Protein AF-A0A348AFU4-F1 (afdb_monomer_lite)

Secondary structure (DSSP, 8-state):
------SS---------------------------S-------SS---TT--SS--HHHHHHHHHHHHHHHHHHHHTS---HHHHHHHHHHHHHHHHHHHHHHHHHSSS-TTTT----TT-HHHHHHHHHHHHHHHHHT-S---HHHHHHHHHHHHHS-HHHHHHHHHHHHHHTT--

Foldseek 3Di:
DDDPPDPPDDDDDDDDDDDDDDDDDDDDDPPPPPPPDPPPPDQLDAAALPDPDPDFLLRLLVVLLVSLLVVLVVVLPDPDALVRLLVNLVRNLNRLVSSVNSCVPVVVVPVPPRPPPPPPVLSVVLSVLSNVSSCLQNPPDDPDRVSSVVSNVCCSVVPVVVSSVVSVVSSVVSPDD

Structure (mmCIF, N/CA/C/O backbone):
data_AF-A0A348AFU4-F1
#
_entry.id   AF-A0A348AFU4-F1
#
loop_
_atom_site.group_PDB
_atom_site.id
_atom_site.type_symbol
_atom_site.label_atom_id
_atom_site.label_alt_id
_atom_site.label_comp_id
_atom_site.label_asym_id
_atom_site.label_entity_id
_atom_site.label_seq_id
_atom_site.pdbx_PDB_ins_code
_atom_site.Cartn_x
_atom_site.Cartn_y
_atom_site.Cartn_z
_atom_site.occupancy
_atom_site.B_iso_or_equiv
_atom_site.auth_seq_id
_atom_site.auth_comp_id
_atom_site.auth_asym_id
_atom_site.auth_atom_id
_atom_site.pdbx_PDB_model_num
ATOM 1 N N . MET A 1 1 ? -1.524 19.252 60.406 1.00 54.91 1 MET A N 1
ATOM 2 C CA . MET A 1 1 ? -0.479 19.791 59.502 1.00 54.91 1 MET A CA 1
ATOM 3 C C . MET A 1 1 ? 0.630 20.401 60.344 1.00 54.91 1 MET A C 1
ATOM 5 O O . MET A 1 1 ? 0.294 21.064 61.314 1.00 54.91 1 MET A O 1
ATOM 9 N N . LYS A 1 2 ? 1.899 20.192 59.964 1.00 47.88 2 LYS A N 1
ATOM 10 C CA . LYS A 1 2 ? 3.149 20.428 60.730 1.00 47.88 2 LYS A CA 1
ATOM 11 C C . LYS A 1 2 ? 3.605 19.213 61.542 1.00 47.88 2 LYS A C 1
ATOM 13 O O . LYS A 1 2 ? 3.266 19.091 62.711 1.00 47.88 2 LYS A O 1
ATOM 18 N N . ARG A 1 3 ? 4.367 18.337 60.884 1.00 43.53 3 ARG A N 1
ATOM 19 C CA . ARG A 1 3 ? 5.532 17.567 61.387 1.00 43.53 3 ARG A CA 1
ATOM 20 C C . ARG A 1 3 ? 5.892 16.516 60.328 1.00 43.53 3 ARG A C 1
ATOM 22 O O . ARG A 1 3 ? 5.859 15.320 60.553 1.00 43.53 3 ARG A O 1
ATOM 29 N N . LEU A 1 4 ? 6.155 17.018 59.124 1.00 49.78 4 LEU A N 1
ATOM 30 C CA . LEU A 1 4 ? 6.623 16.273 57.952 1.00 49.78 4 LEU A CA 1
ATOM 31 C C . LEU A 1 4 ? 8.008 16.850 57.596 1.00 49.78 4 LEU A C 1
ATOM 33 O O . LEU A 1 4 ? 8.231 17.329 56.497 1.00 49.78 4 LEU A O 1
ATOM 37 N N . ILE A 1 5 ? 8.877 16.962 58.614 1.00 53.00 5 ILE A N 1
ATOM 38 C CA . ILE A 1 5 ? 10.232 17.548 58.557 1.00 53.00 5 ILE A CA 1
ATOM 39 C C . ILE A 1 5 ? 11.100 16.859 59.631 1.00 53.00 5 ILE A C 1
ATOM 41 O O . ILE A 1 5 ? 11.586 17.486 60.567 1.00 53.00 5 ILE A O 1
ATOM 45 N N . THR A 1 6 ? 11.208 15.529 59.593 1.00 49.22 6 THR A N 1
ATOM 46 C CA . THR A 1 6 ? 12.064 14.773 60.543 1.00 49.22 6 THR A CA 1
ATOM 47 C C . THR A 1 6 ? 12.769 13.589 59.875 1.00 49.22 6 THR A C 1
ATOM 49 O O . THR A 1 6 ? 13.186 12.653 60.538 1.00 49.22 6 THR A O 1
ATOM 52 N N . VAL A 1 7 ? 12.911 13.620 58.546 1.00 52.47 7 VAL A N 1
ATOM 53 C CA . VAL A 1 7 ? 13.660 12.598 57.781 1.00 52.47 7 VAL A CA 1
ATOM 54 C C . VAL A 1 7 ? 14.973 13.174 57.220 1.00 52.47 7 VAL A C 1
ATOM 56 O O . VAL A 1 7 ? 15.699 12.521 56.483 1.00 52.47 7 VAL A O 1
ATOM 59 N N . LEU A 1 8 ? 15.329 14.398 57.619 1.00 42.12 8 LEU A N 1
ATOM 60 C CA . LEU A 1 8 ? 16.620 15.004 57.314 1.00 42.12 8 LEU A CA 1
ATOM 61 C C . LEU A 1 8 ? 17.499 14.958 58.574 1.00 42.12 8 LEU A C 1
ATOM 63 O O . LEU A 1 8 ? 17.107 15.510 59.597 1.00 42.12 8 LEU A O 1
ATOM 67 N N . MET A 1 9 ? 18.689 14.364 58.451 1.00 39.16 9 MET A N 1
ATOM 68 C CA . MET A 1 9 ? 19.825 14.397 59.396 1.00 39.16 9 MET A CA 1
ATOM 69 C C . MET A 1 9 ? 19.932 13.315 60.484 1.00 39.16 9 MET A C 1
ATOM 71 O O . MET A 1 9 ? 19.781 13.617 61.659 1.00 39.16 9 MET A O 1
ATOM 75 N N . ILE A 1 10 ? 20.354 12.107 60.084 1.00 52.00 10 ILE A N 1
ATOM 76 C CA . ILE A 1 10 ? 21.302 11.220 60.806 1.00 52.00 10 ILE A CA 1
ATOM 77 C C . ILE A 1 10 ? 21.994 10.389 59.697 1.00 52.00 10 ILE A C 1
ATOM 79 O O . ILE A 1 10 ? 21.450 9.388 59.255 1.00 52.00 10 ILE A O 1
ATOM 83 N N . VAL A 1 11 ? 22.972 10.866 58.918 1.00 44.81 11 VAL A N 1
ATOM 84 C CA . VAL A 1 11 ? 24.393 11.121 59.229 1.00 44.81 11 VAL A CA 1
ATOM 85 C C . VAL A 1 11 ? 25.022 10.093 60.178 1.00 44.81 11 VAL A C 1
ATOM 87 O O . VAL A 1 11 ? 24.571 9.933 61.302 1.00 44.81 11 VAL A O 1
ATOM 90 N N . CYS A 1 12 ? 26.153 9.546 59.715 1.00 38.06 12 CYS A N 1
ATOM 91 C CA . CYS A 1 12 ? 27.283 8.967 60.456 1.00 38.06 12 CYS A CA 1
ATOM 92 C C . CYS A 1 12 ? 27.418 7.436 60.564 1.00 38.06 12 CYS A C 1
ATOM 94 O O . CYS A 1 12 ? 26.833 6.822 61.442 1.00 38.06 12 CYS A O 1
ATOM 96 N N . GLN A 1 13 ? 28.388 6.936 59.772 1.00 43.72 13 GLN A N 1
ATOM 97 C CA . GLN A 1 13 ? 29.462 5.984 60.143 1.00 43.72 13 GLN A CA 1
ATOM 98 C C . GLN A 1 13 ? 29.026 4.517 60.370 1.00 43.72 13 GLN A C 1
ATOM 100 O O . GLN A 1 13 ? 28.020 4.252 61.001 1.00 43.72 13 GLN A O 1
ATOM 105 N N . CYS A 1 14 ? 29.675 3.475 59.835 1.00 43.47 14 CYS A N 1
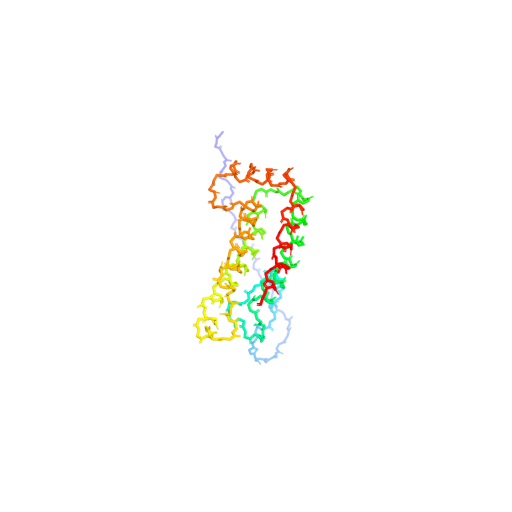ATOM 106 C CA . CYS A 1 14 ? 31.105 3.178 59.654 1.00 43.47 14 CYS A CA 1
ATOM 107 C C . CYS A 1 14 ? 31.284 2.361 58.349 1.00 43.47 14 CYS A C 1
ATOM 109 O O . CYS A 1 14 ? 30.495 1.463 58.080 1.00 43.47 14 CYS A O 1
ATOM 111 N N . LEU A 1 15 ? 32.150 2.705 57.392 1.00 40.12 15 LEU A N 1
ATOM 112 C CA . LEU A 1 15 ? 33.605 2.494 57.348 1.00 40.12 15 LEU A CA 1
ATOM 113 C C . LEU A 1 15 ? 34.103 1.084 57.737 1.00 40.12 15 LEU A C 1
ATOM 115 O O . LEU A 1 15 ? 33.990 0.666 58.882 1.00 40.12 15 LEU A O 1
ATOM 119 N N . PHE A 1 16 ? 34.780 0.484 56.749 1.00 38.22 16 PHE A N 1
ATOM 120 C CA . PHE A 1 16 ? 35.810 -0.559 56.798 1.00 38.22 16 PHE A CA 1
ATOM 121 C C . PHE A 1 16 ? 35.411 -2.006 57.120 1.00 38.22 16 PHE A C 1
ATOM 123 O O . PHE A 1 16 ? 35.281 -2.378 58.276 1.00 38.22 16 PHE A O 1
ATOM 130 N N . LEU A 1 17 ? 35.475 -2.862 56.089 1.00 44.66 17 LEU A N 1
ATOM 131 C CA . LEU A 1 17 ? 36.404 -3.997 56.102 1.00 44.66 17 LEU A CA 1
ATOM 132 C C . LEU A 1 17 ? 37.039 -4.198 54.713 1.00 44.66 17 LEU A C 1
ATOM 134 O O . LEU A 1 17 ? 36.395 -4.087 53.673 1.00 44.66 17 LEU A O 1
ATOM 138 N N . ILE A 1 18 ? 38.350 -4.405 54.762 1.00 45.06 18 ILE A N 1
ATOM 139 C CA . ILE A 1 18 ? 39.380 -4.357 53.721 1.00 45.06 18 ILE A CA 1
ATOM 140 C C . ILE A 1 18 ? 39.699 -5.782 53.229 1.00 45.06 18 ILE A C 1
ATOM 142 O O . ILE A 1 18 ? 39.845 -6.680 54.047 1.00 45.06 18 ILE A O 1
ATOM 146 N N . VAL A 1 19 ? 39.833 -5.916 51.901 1.00 45.53 19 VAL A N 1
ATOM 147 C CA . VAL A 1 19 ? 40.869 -6.625 51.100 1.00 45.53 19 VAL A CA 1
ATOM 148 C C . VAL A 1 19 ? 41.277 -8.068 51.447 1.00 45.53 19 VAL A C 1
ATOM 150 O O . VAL A 1 19 ? 41.727 -8.356 52.547 1.00 45.53 19 VAL A O 1
ATOM 153 N N . THR A 1 20 ? 41.290 -8.934 50.420 1.00 40.41 20 THR A N 1
ATOM 154 C CA . THR A 1 20 ? 42.424 -9.766 49.904 1.00 40.41 20 THR A CA 1
ATOM 155 C C . THR A 1 20 ? 41.849 -10.782 48.901 1.00 40.41 20 THR A C 1
ATOM 157 O O . THR A 1 20 ? 40.760 -11.289 49.127 1.00 40.41 20 THR A O 1
ATOM 160 N N . GLY A 1 21 ? 42.418 -11.138 47.749 1.00 32.25 21 GLY A N 1
ATOM 161 C CA . GLY A 1 21 ? 43.655 -10.873 46.997 1.00 32.25 21 GLY A CA 1
ATOM 162 C C . GLY A 1 21 ? 43.393 -11.383 45.55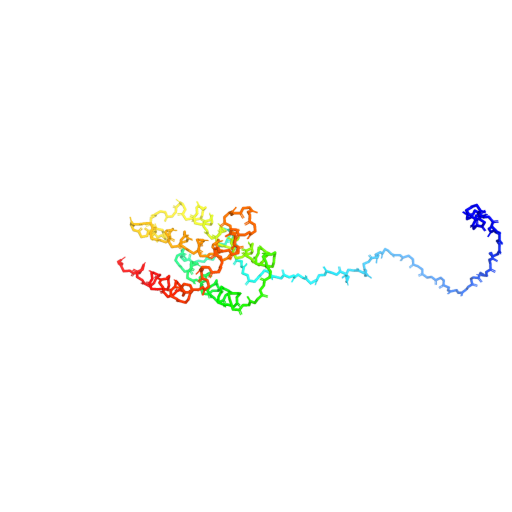3 1.00 32.25 21 GLY A C 1
ATOM 163 O O . GLY A 1 21 ? 42.262 -11.741 45.246 1.00 32.25 21 GLY A O 1
ATOM 164 N N . CYS A 1 22 ? 44.285 -11.467 44.571 1.00 32.97 22 CYS A N 1
ATOM 165 C CA . CYS A 1 22 ? 45.682 -11.112 44.379 1.00 32.97 22 CYS A CA 1
ATOM 166 C C . CYS A 1 22 ? 45.867 -10.800 42.873 1.00 32.97 22 CYS A C 1
ATOM 168 O O . CYS A 1 22 ? 45.288 -11.461 42.018 1.00 32.97 22 CYS A O 1
ATOM 170 N N . THR A 1 23 ? 46.673 -9.774 42.620 1.00 39.62 23 THR A N 1
ATOM 171 C CA . THR A 1 23 ? 47.605 -9.465 41.519 1.00 39.62 23 THR A CA 1
ATOM 172 C C . THR A 1 23 ? 47.634 -10.312 40.230 1.00 39.62 23 THR A C 1
ATOM 174 O O . THR A 1 23 ? 47.881 -11.513 40.283 1.00 39.62 23 THR A O 1
ATOM 177 N N . GLY A 1 24 ? 47.593 -9.625 39.074 1.00 29.88 24 GLY A N 1
ATOM 178 C CA . GLY A 1 24 ? 48.120 -10.116 37.789 1.00 29.88 24 GLY A CA 1
ATOM 179 C C . GLY A 1 24 ? 47.721 -9.285 36.554 1.00 29.88 24 GLY A C 1
ATOM 180 O O . GLY A 1 24 ? 46.688 -9.550 35.965 1.00 29.88 24 GLY A O 1
ATOM 181 N N . GLU A 1 25 ? 48.557 -8.300 36.202 1.00 33.34 25 GLU A N 1
ATOM 182 C CA . GLU A 1 25 ? 48.825 -7.726 34.859 1.00 33.34 25 GLU A CA 1
ATOM 183 C C . GLU A 1 25 ? 47.699 -7.168 33.948 1.00 33.34 25 GLU A C 1
ATOM 185 O O . GLU A 1 25 ? 46.912 -7.879 33.341 1.00 33.34 25 GLU A O 1
ATOM 190 N N . SER A 1 26 ? 47.750 -5.837 33.782 1.00 37.12 26 SER A N 1
ATOM 191 C CA . SER A 1 26 ? 47.838 -5.090 32.509 1.00 37.12 26 SER A CA 1
ATOM 192 C C . SER A 1 26 ? 47.090 -5.616 31.272 1.00 37.12 26 SER A C 1
ATOM 194 O O . SER A 1 26 ? 47.483 -6.608 30.667 1.00 37.12 26 SER A O 1
ATOM 196 N N . GLY A 1 27 ? 46.128 -4.832 30.778 1.00 32.50 27 GLY A N 1
ATOM 197 C CA . GLY A 1 27 ? 45.653 -4.954 29.399 1.00 32.50 27 GLY A CA 1
ATOM 198 C C . GLY A 1 27 ? 44.241 -4.426 29.202 1.00 32.50 27 GLY A C 1
ATOM 199 O O . GLY A 1 27 ? 43.331 -4.760 29.947 1.00 32.50 27 GLY A O 1
ATOM 200 N N . GLU A 1 28 ? 44.082 -3.573 28.200 1.00 39.16 28 GLU A N 1
ATOM 201 C CA . GLU A 1 28 ? 42.837 -2.960 27.751 1.00 39.16 28 GLU A CA 1
ATOM 202 C C . GLU A 1 28 ? 41.685 -3.947 27.495 1.00 39.16 28 GLU A C 1
ATOM 204 O O . GLU A 1 28 ? 41.875 -5.148 27.305 1.00 39.16 28 GLU A O 1
ATOM 209 N N . ARG A 1 29 ? 40.505 -3.338 27.301 1.00 35.03 29 ARG A N 1
ATOM 210 C CA . ARG A 1 29 ? 39.368 -3.821 26.499 1.00 35.03 29 ARG A CA 1
ATOM 211 C C . ARG A 1 29 ? 38.189 -4.360 27.305 1.00 35.03 29 ARG A C 1
ATOM 213 O O . ARG A 1 29 ? 37.873 -5.545 27.340 1.00 35.03 29 ARG A O 1
ATOM 220 N N . THR A 1 30 ? 37.430 -3.406 27.837 1.00 38.12 30 THR A N 1
ATOM 221 C CA . THR A 1 30 ? 36.007 -3.544 28.169 1.00 38.12 30 THR A CA 1
ATOM 222 C C . THR A 1 30 ? 35.180 -3.740 26.884 1.00 38.12 30 THR A C 1
ATOM 224 O O . THR A 1 30 ? 34.349 -2.918 26.522 1.00 38.12 30 THR A O 1
ATOM 227 N N . GLU A 1 31 ? 35.402 -4.842 26.171 1.00 46.41 31 GLU A N 1
ATOM 228 C CA . GLU A 1 31 ? 34.494 -5.381 25.157 1.00 46.41 31 GLU A CA 1
ATOM 229 C C . GLU A 1 31 ? 33.863 -6.639 25.746 1.00 46.41 31 GLU A C 1
ATOM 231 O O . GLU A 1 31 ? 34.394 -7.731 25.587 1.00 46.41 31 GLU A O 1
ATOM 236 N N . ARG A 1 32 ? 32.763 -6.483 26.491 1.00 43.62 32 ARG A N 1
ATOM 237 C CA . ARG A 1 32 ? 31.737 -7.524 26.730 1.00 43.62 32 ARG A CA 1
ATOM 238 C C . ARG A 1 32 ? 30.648 -6.988 27.655 1.00 43.62 32 ARG A C 1
ATOM 240 O O . ARG A 1 32 ? 30.441 -7.440 28.775 1.00 43.62 32 ARG A O 1
ATOM 247 N N . LYS A 1 33 ? 29.899 -6.019 27.139 1.00 35.09 33 LYS A N 1
ATOM 248 C CA . LYS A 1 33 ? 28.450 -5.962 27.377 1.00 35.09 33 LYS A CA 1
ATOM 249 C C . LYS A 1 33 ? 27.725 -5.313 26.195 1.00 35.09 33 LYS A C 1
ATOM 251 O O . LYS A 1 33 ? 26.761 -4.581 26.356 1.00 35.09 33 LYS A O 1
ATOM 256 N N . ALA A 1 34 ? 28.183 -5.651 24.987 1.00 38.72 34 ALA A N 1
ATOM 257 C CA . ALA A 1 34 ? 27.456 -5.504 23.728 1.00 38.72 34 ALA A CA 1
ATOM 258 C C . ALA A 1 34 ? 26.396 -6.617 23.593 1.00 38.72 34 ALA A C 1
ATOM 260 O O . ALA A 1 34 ? 26.418 -7.414 22.665 1.00 38.72 34 ALA A O 1
ATOM 261 N N . ALA A 1 35 ? 25.510 -6.728 24.580 1.00 40.62 35 ALA A N 1
ATOM 262 C CA . ALA A 1 35 ? 24.408 -7.695 24.568 1.00 40.62 35 ALA A CA 1
ATOM 263 C C . ALA A 1 35 ? 23.119 -7.070 25.121 1.00 40.62 35 ALA A C 1
ATOM 265 O O . ALA A 1 35 ? 22.291 -7.737 25.732 1.00 40.62 35 ALA A O 1
ATOM 266 N N . SER A 1 36 ? 22.978 -5.757 24.942 1.00 39.09 36 SER A N 1
ATOM 267 C CA . SER A 1 36 ? 21.765 -5.005 25.237 1.00 39.09 36 SER A CA 1
ATOM 268 C C . SER A 1 36 ? 21.218 -4.463 23.917 1.00 39.09 36 SER A C 1
ATOM 270 O O . SER A 1 36 ? 21.793 -3.538 23.354 1.00 39.09 36 SER A O 1
ATOM 272 N N . ALA A 1 37 ? 20.099 -5.041 23.470 1.00 40.88 37 ALA A N 1
ATOM 273 C CA . ALA A 1 37 ? 19.163 -4.487 22.485 1.00 40.88 37 ALA A CA 1
ATOM 274 C C . ALA A 1 37 ? 19.575 -4.454 20.996 1.00 40.88 37 ALA A C 1
ATOM 276 O O . ALA A 1 37 ? 19.345 -3.465 20.307 1.00 40.88 37 ALA A O 1
ATOM 277 N N . GLN A 1 38 ? 20.069 -5.569 20.454 1.00 38.31 38 GLN A N 1
ATOM 278 C CA . GLN A 1 38 ? 19.924 -5.866 19.021 1.00 38.31 38 GLN A CA 1
ATOM 279 C C . GLN A 1 38 ? 18.870 -6.963 18.834 1.00 38.31 38 GLN A C 1
ATOM 281 O O . GLN A 1 38 ? 19.184 -8.102 18.513 1.00 38.31 38 GLN A O 1
ATOM 286 N N . LEU A 1 39 ? 17.600 -6.618 19.055 1.00 40.25 39 LEU A N 1
ATOM 287 C CA . LEU A 1 39 ? 16.535 -7.218 18.258 1.00 40.25 39 LEU A CA 1
ATOM 288 C C . LEU A 1 39 ? 16.262 -6.186 17.165 1.00 40.25 39 LEU A C 1
ATOM 290 O O . LEU A 1 39 ? 15.525 -5.223 17.367 1.00 40.25 39 LEU A O 1
ATOM 294 N N . GLN A 1 40 ? 16.992 -6.304 16.059 1.00 45.47 40 GLN A N 1
ATOM 295 C CA . GLN A 1 40 ? 16.658 -5.582 14.842 1.00 45.47 40 GLN A CA 1
ATOM 296 C C . GLN A 1 40 ? 15.268 -6.078 14.432 1.00 45.47 40 GLN A C 1
ATOM 298 O O . GLN A 1 40 ? 15.133 -7.194 13.943 1.00 45.47 40 GLN A O 1
ATOM 303 N N . ASN A 1 41 ? 14.226 -5.294 14.716 1.00 62.72 41 ASN A N 1
ATOM 304 C CA . ASN A 1 41 ? 12.926 -5.496 14.090 1.00 62.72 41 ASN A CA 1
ATOM 305 C C . ASN A 1 41 ? 13.129 -5.200 12.604 1.00 62.72 41 ASN A C 1
ATOM 307 O O . ASN A 1 41 ? 13.103 -4.039 12.193 1.00 62.72 41 ASN A O 1
ATOM 311 N N . GLU A 1 42 ? 13.438 -6.231 11.822 1.00 77.31 42 GLU A N 1
ATOM 312 C CA . GLU A 1 42 ? 13.437 -6.118 10.370 1.00 77.31 42 GLU A CA 1
ATOM 313 C C . GLU A 1 42 ? 12.045 -5.652 9.918 1.00 77.31 42 GLU A C 1
ATOM 315 O O . GLU A 1 42 ? 11.035 -6.152 10.430 1.00 77.31 42 GLU A O 1
ATOM 320 N N . PRO A 1 43 ? 11.968 -4.677 8.998 1.00 82.88 43 PRO A N 1
ATOM 321 C CA . PRO A 1 43 ? 10.686 -4.183 8.518 1.00 82.88 43 PRO A CA 1
ATOM 322 C C . PRO A 1 43 ? 9.909 -5.316 7.835 1.00 82.88 43 PRO A C 1
ATOM 324 O O . PRO A 1 43 ? 10.492 -6.118 7.103 1.00 82.88 43 PRO A O 1
ATOM 327 N N . ARG A 1 44 ? 8.578 -5.357 8.009 1.00 89.81 44 ARG A N 1
ATOM 328 C CA . ARG A 1 44 ? 7.713 -6.402 7.398 1.00 89.81 44 ARG A CA 1
ATOM 329 C C . ARG A 1 44 ? 7.807 -6.418 5.872 1.00 89.81 44 ARG A C 1
ATOM 331 O O . ARG A 1 44 ? 7.547 -7.432 5.225 1.00 89.81 44 ARG A O 1
ATOM 338 N N . ILE A 1 45 ? 8.128 -5.261 5.304 1.00 94.88 45 ILE A N 1
ATOM 339 C CA . ILE A 1 45 ? 8.313 -5.031 3.882 1.00 94.88 45 ILE A CA 1
ATOM 340 C C . ILE A 1 45 ? 9.289 -3.871 3.688 1.00 94.88 45 ILE A C 1
ATOM 342 O O . ILE A 1 45 ? 9.269 -2.877 4.417 1.00 94.88 45 ILE A O 1
ATOM 346 N N . SER A 1 46 ? 10.153 -3.992 2.691 1.00 93.06 46 SER A N 1
ATOM 347 C CA . SER A 1 46 ? 11.073 -2.940 2.289 1.00 93.06 46 SER A CA 1
ATOM 348 C C . SER A 1 46 ? 11.319 -3.019 0.789 1.00 93.06 46 SER A C 1
ATOM 350 O O . SER A 1 46 ? 11.192 -4.078 0.170 1.00 93.06 46 SER A O 1
ATOM 352 N N . PHE A 1 47 ? 11.660 -1.870 0.223 1.00 93.00 47 PHE A N 1
ATOM 353 C CA . PHE A 1 47 ? 12.247 -1.751 -1.098 1.00 93.00 47 PHE A CA 1
ATOM 354 C C . PHE A 1 47 ? 13.453 -0.825 -0.957 1.00 93.00 47 PHE A C 1
ATOM 356 O O . PHE A 1 47 ? 13.328 0.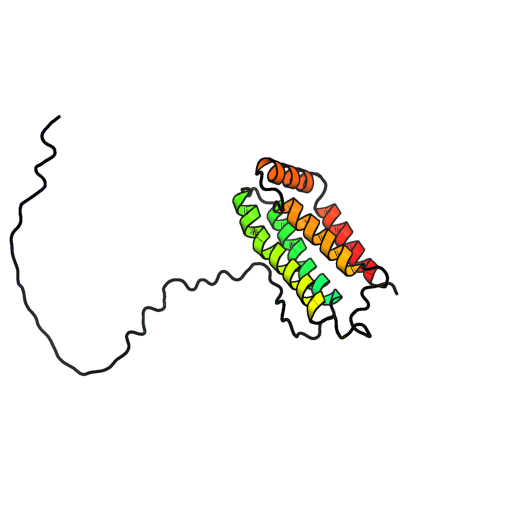252 -0.356 1.00 93.00 47 PHE A O 1
ATOM 363 N N . ASP A 1 48 ? 14.611 -1.267 -1.435 1.00 90.38 48 ASP A N 1
ATOM 364 C CA . ASP A 1 48 ? 15.819 -0.451 -1.439 1.00 90.38 48 ASP A CA 1
ATOM 365 C C . ASP A 1 48 ? 15.767 0.503 -2.632 1.00 90.38 48 ASP A C 1
ATOM 367 O O . ASP A 1 48 ? 15.660 0.073 -3.776 1.00 90.38 48 ASP A O 1
ATOM 371 N N . ILE A 1 49 ? 15.818 1.807 -2.365 1.00 85.12 49 ILE A N 1
ATOM 372 C CA . ILE A 1 49 ? 15.808 2.816 -3.427 1.00 85.12 49 ILE A CA 1
ATOM 373 C C . ILE A 1 49 ? 17.037 2.682 -4.338 1.00 85.12 49 ILE A C 1
ATOM 375 O O . ILE A 1 49 ? 16.951 3.002 -5.521 1.00 85.12 49 ILE A O 1
ATOM 379 N N . GLU A 1 50 ? 18.152 2.173 -3.807 1.00 84.94 50 GLU A N 1
ATOM 380 C CA . GLU A 1 50 ? 19.394 1.936 -4.544 1.00 84.94 50 GLU A CA 1
ATOM 381 C C . GLU A 1 50 ? 19.490 0.510 -5.108 1.00 84.94 50 GLU A C 1
ATOM 383 O O . GLU A 1 50 ? 20.589 0.094 -5.483 1.00 84.94 50 GLU A O 1
ATOM 388 N N . ASP A 1 51 ? 18.384 -0.250 -5.164 1.00 82.62 51 ASP A N 1
ATOM 389 C CA . ASP A 1 51 ? 18.410 -1.628 -5.661 1.00 82.62 51 ASP A CA 1
ATOM 390 C C . ASP A 1 51 ? 19.079 -1.706 -7.043 1.00 82.62 51 ASP A C 1
ATOM 392 O O . ASP A 1 51 ? 18.713 -1.005 -7.982 1.00 82.62 51 ASP A O 1
ATOM 396 N N . LYS A 1 52 ? 20.102 -2.558 -7.165 1.00 78.38 52 LYS A N 1
ATOM 397 C CA . LYS A 1 52 ? 20.871 -2.754 -8.412 1.00 78.38 52 LYS A CA 1
ATOM 398 C C . LYS A 1 52 ? 20.577 -4.095 -9.065 1.00 78.38 52 LYS A C 1
ATOM 400 O O . LYS A 1 52 ? 21.324 -4.527 -9.947 1.00 78.38 52 LYS A O 1
ATOM 405 N N . SER A 1 53 ? 19.564 -4.807 -8.578 1.00 78.19 53 SER A N 1
ATOM 406 C CA . SER A 1 53 ? 19.190 -6.086 -9.155 1.00 78.19 53 SER A CA 1
ATOM 407 C C . SER A 1 53 ? 18.705 -5.898 -10.600 1.00 78.19 53 SER A C 1
ATOM 409 O O . SER A 1 53 ? 18.240 -4.834 -10.996 1.00 78.19 53 SER A O 1
ATOM 411 N N . THR A 1 54 ? 18.854 -6.924 -11.438 1.00 69.62 54 THR A N 1
ATOM 412 C CA . THR A 1 54 ? 18.562 -6.837 -12.882 1.00 69.62 54 THR A CA 1
ATOM 413 C C . THR A 1 54 ? 17.064 -6.945 -13.201 1.00 69.62 54 THR A C 1
ATOM 415 O O . THR A 1 54 ? 16.696 -7.434 -14.270 1.00 69.62 54 THR A O 1
ATOM 418 N N . GLY A 1 55 ? 16.196 -6.584 -12.255 1.00 73.94 55 GLY A N 1
ATOM 419 C CA . GLY A 1 55 ? 14.751 -6.627 -12.425 1.00 73.94 55 GLY A CA 1
ATOM 420 C C . GLY A 1 55 ? 14.255 -5.508 -13.338 1.00 73.94 55 GLY A C 1
ATOM 421 O O . GLY A 1 55 ? 14.796 -4.408 -13.383 1.00 73.94 55 GLY A O 1
ATOM 422 N N . THR A 1 56 ? 13.197 -5.788 -14.094 1.00 81.69 56 THR A N 1
ATOM 423 C CA . THR A 1 56 ? 12.399 -4.732 -14.727 1.00 81.69 56 THR A CA 1
ATOM 424 C C . THR A 1 56 ? 11.557 -4.026 -13.670 1.00 81.69 56 THR A C 1
ATOM 426 O O . THR A 1 56 ? 11.154 -4.629 -12.671 1.00 81.69 56 THR A O 1
ATOM 429 N N . TYR A 1 57 ? 11.186 -2.774 -13.929 1.00 81.38 57 TYR A N 1
ATOM 430 C CA . TYR A 1 57 ? 10.324 -2.023 -13.020 1.00 81.38 57 TYR A CA 1
ATOM 431 C C . TYR A 1 57 ? 9.003 -2.754 -12.719 1.00 81.38 57 TYR A C 1
ATOM 433 O O . TYR A 1 57 ? 8.566 -2.843 -11.572 1.00 81.38 57 TYR A O 1
ATOM 441 N N . LYS A 1 58 ? 8.416 -3.397 -13.737 1.00 84.06 58 LYS A N 1
ATOM 442 C CA . LYS A 1 58 ? 7.236 -4.253 -13.582 1.00 84.06 58 LYS A CA 1
ATOM 443 C C . LYS A 1 58 ? 7.475 -5.432 -12.639 1.00 84.06 58 LYS A C 1
ATOM 445 O O . LYS A 1 58 ? 6.625 -5.717 -11.800 1.00 84.06 58 LYS A O 1
ATOM 450 N N . GLN A 1 59 ? 8.611 -6.121 -12.757 1.00 85.62 59 GLN A N 1
ATOM 451 C CA . GLN A 1 59 ? 8.945 -7.224 -11.851 1.00 85.62 59 GLN A CA 1
ATOM 452 C C . GLN A 1 59 ? 9.047 -6.737 -10.403 1.00 85.62 59 GLN A C 1
ATOM 454 O O . GLN A 1 59 ? 8.516 -7.404 -9.516 1.00 85.62 59 GLN A O 1
ATOM 459 N N . HIS A 1 60 ? 9.638 -5.564 -10.168 1.00 88.06 60 HIS A N 1
ATOM 460 C CA . HIS A 1 60 ? 9.686 -4.959 -8.838 1.00 88.06 60 HIS A CA 1
ATOM 461 C C . HIS A 1 60 ? 8.295 -4.627 -8.289 1.00 88.06 60 HIS A C 1
ATOM 463 O O . HIS A 1 60 ? 7.996 -4.975 -7.145 1.00 88.06 60 HIS A O 1
ATOM 469 N N . ILE A 1 61 ? 7.416 -4.040 -9.111 1.00 90.06 61 ILE A N 1
ATOM 470 C CA . ILE A 1 61 ? 6.018 -3.771 -8.739 1.00 90.06 61 ILE A CA 1
ATOM 471 C C . ILE A 1 61 ? 5.296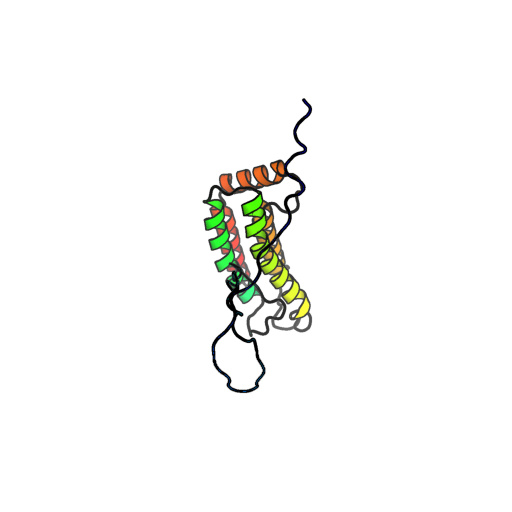 -5.069 -8.375 1.00 90.06 61 ILE A C 1
ATOM 473 O O . ILE A 1 61 ? 4.702 -5.149 -7.302 1.00 90.06 61 ILE A O 1
ATOM 477 N N . CYS A 1 62 ? 5.368 -6.099 -9.223 1.00 90.75 62 CYS A N 1
ATOM 478 C CA . CYS A 1 62 ? 4.711 -7.381 -8.965 1.00 90.75 62 CYS A CA 1
ATOM 479 C C . CYS A 1 62 ? 5.215 -8.018 -7.663 1.00 90.75 62 CYS A C 1
ATOM 481 O O . CYS A 1 62 ? 4.416 -8.423 -6.822 1.00 90.75 62 CYS A O 1
ATOM 483 N N . GLN A 1 63 ? 6.532 -8.066 -7.455 1.00 92.00 63 GLN A N 1
ATOM 484 C CA . GLN A 1 63 ? 7.122 -8.640 -6.243 1.00 92.00 63 GLN A CA 1
ATOM 485 C C . GLN A 1 63 ? 6.707 -7.883 -4.976 1.00 92.00 63 GLN A C 1
ATOM 487 O O . GLN A 1 63 ? 6.396 -8.507 -3.957 1.00 92.00 63 GLN A O 1
ATOM 492 N N . LEU A 1 64 ? 6.693 -6.547 -5.023 1.00 95.62 64 LEU A N 1
ATOM 493 C CA . LEU A 1 64 ? 6.280 -5.730 -3.886 1.00 95.62 64 LEU A CA 1
ATOM 494 C C . LEU A 1 64 ? 4.772 -5.855 -3.627 1.00 95.62 64 LEU A C 1
ATOM 496 O O . LEU A 1 64 ? 4.349 -5.933 -2.470 1.00 95.62 64 LEU A O 1
ATOM 500 N N . TRP A 1 65 ? 3.963 -5.940 -4.685 1.00 96.56 65 TRP A N 1
ATOM 501 C CA . TRP A 1 65 ? 2.518 -6.136 -4.604 1.00 96.56 65 TRP A CA 1
ATOM 502 C C . TRP A 1 65 ? 2.128 -7.461 -3.954 1.00 96.56 65 TRP A C 1
ATOM 504 O O . TRP A 1 65 ? 1.304 -7.455 -3.039 1.00 96.56 65 TRP A O 1
ATOM 514 N N . GLU A 1 66 ? 2.766 -8.574 -4.327 1.00 96.12 66 GLU A N 1
ATOM 515 C CA . GLU A 1 66 ? 2.498 -9.883 -3.714 1.00 96.12 66 GLU A CA 1
ATOM 516 C C . GLU A 1 66 ? 2.695 -9.867 -2.191 1.00 96.12 66 GLU A C 1
ATOM 518 O O . GLU A 1 66 ? 1.893 -10.433 -1.449 1.00 96.12 66 GLU A O 1
ATOM 523 N N . LYS A 1 67 ? 3.721 -9.163 -1.700 1.00 96.88 67 LYS A N 1
ATOM 524 C CA . LYS A 1 67 ? 3.943 -8.989 -0.256 1.00 96.88 67 LYS A CA 1
ATOM 525 C C . LYS A 1 67 ? 2.910 -8.048 0.363 1.00 96.88 67 LYS A C 1
ATOM 527 O O . LYS A 1 67 ? 2.328 -8.347 1.406 1.00 96.88 67 LYS A O 1
ATOM 532 N N . THR A 1 68 ? 2.657 -6.923 -0.299 1.00 97.62 68 THR A N 1
ATOM 533 C CA . THR A 1 68 ? 1.757 -5.866 0.180 1.00 97.62 68 THR A CA 1
ATOM 534 C C . THR A 1 68 ? 0.334 -6.375 0.361 1.00 97.62 68 THR A C 1
ATOM 536 O O . THR A 1 68 ? -0.265 -6.159 1.411 1.00 97.62 68 THR A O 1
ATOM 539 N N . LYS A 1 69 ? -0.210 -7.104 -0.619 1.00 95.75 69 LYS A N 1
ATOM 540 C CA . LYS A 1 69 ? -1.592 -7.591 -0.553 1.00 95.75 69 LYS A CA 1
ATOM 541 C C . LYS A 1 69 ? -1.811 -8.605 0.572 1.00 95.75 69 LYS A C 1
ATOM 543 O O . LYS A 1 69 ? -2.897 -8.646 1.145 1.00 95.75 69 LYS A O 1
ATOM 548 N N . MET A 1 70 ? -0.792 -9.393 0.921 1.00 96.75 70 MET A N 1
ATOM 549 C CA . MET A 1 70 ? -0.850 -10.304 2.069 1.00 96.75 70 MET A CA 1
ATOM 550 C C . MET A 1 70 ? -0.902 -9.531 3.389 1.00 96.75 70 MET A C 1
ATOM 552 O O . MET A 1 70 ? -1.755 -9.821 4.222 1.00 96.75 70 MET A O 1
ATOM 556 N N . ILE A 1 71 ? -0.057 -8.507 3.535 1.00 97.00 71 ILE A N 1
ATOM 557 C CA . ILE A 1 71 ? -0.035 -7.618 4.706 1.00 97.00 71 ILE A CA 1
ATOM 558 C C . ILE A 1 71 ? -1.372 -6.883 4.871 1.00 97.00 71 ILE A C 1
ATOM 560 O O . ILE A 1 71 ? -1.933 -6.866 5.962 1.00 97.00 71 ILE A O 1
ATOM 564 N N . ILE A 1 72 ? -1.920 -6.338 3.782 1.00 96.25 72 ILE A N 1
ATOM 565 C CA . ILE A 1 72 ? -3.210 -5.634 3.781 1.00 96.25 72 ILE A CA 1
ATOM 566 C C . ILE A 1 72 ? -4.340 -6.557 4.247 1.00 96.25 72 ILE A C 1
ATOM 568 O O . ILE A 1 72 ? -5.125 -6.170 5.108 1.00 96.25 72 ILE A O 1
ATOM 572 N N . LYS A 1 73 ? -4.417 -7.785 3.714 1.00 95.19 73 LYS A N 1
ATOM 573 C CA . LYS A 1 73 ? -5.430 -8.772 4.127 1.00 95.19 73 LYS A CA 1
ATOM 574 C C . LYS A 1 73 ? -5.298 -9.144 5.599 1.00 95.19 73 LYS A C 1
ATOM 576 O O . LYS A 1 73 ? -6.303 -9.258 6.294 1.00 95.19 73 LYS A O 1
ATOM 581 N N . GLU A 1 74 ? -4.066 -9.353 6.053 1.00 95.56 74 GLU A N 1
ATOM 582 C CA . GLU A 1 74 ? -3.767 -9.703 7.438 1.00 95.56 74 GLU A CA 1
ATOM 583 C C . GLU A 1 74 ? -4.181 -8.580 8.396 1.00 95.56 74 GLU A C 1
ATOM 585 O O . GLU A 1 74 ? -4.846 -8.838 9.395 1.00 95.56 74 GLU A O 1
ATOM 590 N N . ASP A 1 75 ? -3.808 -7.338 8.090 1.00 95.81 75 ASP A N 1
ATOM 591 C CA . ASP A 1 75 ? -4.054 -6.192 8.963 1.00 95.81 75 ASP A CA 1
ATOM 592 C C . ASP A 1 75 ? -5.529 -5.775 8.951 1.00 95.81 75 ASP A C 1
ATOM 594 O O . ASP A 1 75 ? -6.079 -5.498 10.011 1.00 95.81 75 ASP A O 1
ATOM 598 N N . ALA A 1 76 ? -6.199 -5.810 7.794 1.00 94.56 76 ALA A N 1
ATOM 599 C CA . ALA A 1 76 ? -7.630 -5.512 7.684 1.00 94.56 76 ALA A CA 1
ATOM 600 C C . ALA A 1 76 ? -8.526 -6.523 8.423 1.00 94.56 76 ALA A C 1
ATOM 602 O O . ALA A 1 76 ? -9.665 -6.207 8.761 1.00 94.56 76 ALA A O 1
ATOM 603 N N . GLY A 1 77 ? -8.028 -7.739 8.672 1.00 92.88 77 GLY A N 1
ATOM 604 C CA . GLY A 1 77 ? -8.720 -8.763 9.457 1.00 92.88 77 GLY A CA 1
ATOM 605 C C . GLY A 1 77 ? -8.539 -8.632 10.972 1.00 92.88 77 GLY A C 1
ATOM 606 O O . GLY A 1 77 ? -9.084 -9.451 11.713 1.00 92.88 77 GLY A O 1
ATOM 607 N N . LYS A 1 78 ? -7.761 -7.651 11.446 1.00 93.62 78 LYS A N 1
ATOM 608 C CA . LYS A 1 78 ? -7.454 -7.452 12.867 1.00 93.62 78 LYS A CA 1
ATOM 609 C C . LYS A 1 78 ? -8.204 -6.255 13.443 1.00 93.62 78 LYS A C 1
ATOM 611 O O . LYS A 1 78 ? -8.407 -5.235 12.786 1.00 93.62 78 LYS A O 1
ATOM 616 N N . ASP A 1 79 ? -8.522 -6.360 14.727 1.00 92.50 79 ASP A N 1
ATOM 617 C CA . ASP A 1 79 ? -9.000 -5.241 15.536 1.00 92.50 79 ASP A CA 1
ATOM 618 C C . ASP A 1 79 ? -7.794 -4.469 16.098 1.00 92.50 79 ASP A C 1
ATOM 620 O O . ASP A 1 79 ? -7.303 -4.751 17.192 1.00 92.50 79 ASP A O 1
ATOM 624 N N . LEU A 1 80 ? -7.230 -3.579 15.278 1.00 93.62 80 LEU A N 1
ATOM 625 C CA . LEU A 1 80 ? -6.085 -2.740 15.641 1.00 93.62 80 LEU A CA 1
ATOM 626 C C . LEU A 1 80 ? -6.543 -1.320 15.976 1.00 93.62 80 LEU A C 1
ATOM 628 O O . LEU A 1 80 ? -7.486 -0.797 15.380 1.00 93.62 80 LEU A O 1
ATOM 632 N N . THR A 1 81 ? -5.820 -0.658 16.877 1.00 94.56 81 THR A N 1
ATOM 633 C CA . THR A 1 81 ? -6.037 0.768 17.150 1.00 94.56 81 THR A CA 1
ATOM 634 C C . THR A 1 81 ? -5.546 1.633 15.986 1.00 94.56 81 THR A C 1
ATOM 636 O O . THR A 1 81 ? -4.681 1.224 15.207 1.00 94.56 81 THR A O 1
ATOM 639 N N . ASP A 1 82 ? -6.055 2.863 15.883 1.00 93.81 82 ASP A N 1
ATOM 640 C CA . ASP A 1 82 ? -5.592 3.849 14.895 1.00 93.81 82 ASP A CA 1
ATOM 641 C C . ASP A 1 82 ? -4.062 4.029 14.930 1.00 93.81 82 ASP A C 1
ATOM 643 O O . ASP A 1 82 ? -3.396 4.024 13.896 1.00 93.81 82 ASP A O 1
ATOM 647 N N . GLU A 1 83 ? -3.477 4.079 16.127 1.00 93.62 83 GLU A N 1
ATOM 648 C CA . GLU A 1 83 ? -2.038 4.243 16.320 1.00 93.62 83 GLU A CA 1
ATOM 649 C C . GLU A 1 83 ? -1.247 3.017 15.835 1.00 93.62 83 GLU A C 1
ATOM 651 O O . GLU A 1 83 ? -0.163 3.167 15.266 1.00 93.62 83 GLU A O 1
ATOM 656 N N . GLN A 1 84 ? -1.786 1.806 16.017 1.00 95.00 84 GLN A N 1
ATOM 657 C CA . GLN A 1 84 ? -1.179 0.576 15.501 1.00 95.00 84 GLN A CA 1
ATOM 658 C C . GLN A 1 84 ? -1.216 0.539 13.976 1.00 95.00 84 GLN A C 1
ATOM 660 O O . GLN A 1 84 ? -0.213 0.207 13.346 1.00 95.00 84 GLN A O 1
ATOM 665 N N . TYR A 1 85 ? -2.335 0.927 13.371 1.00 95.56 85 TYR A N 1
ATOM 666 C CA . TYR A 1 85 ? -2.432 1.020 11.923 1.00 95.56 85 TYR A CA 1
ATOM 667 C C . TYR A 1 85 ? 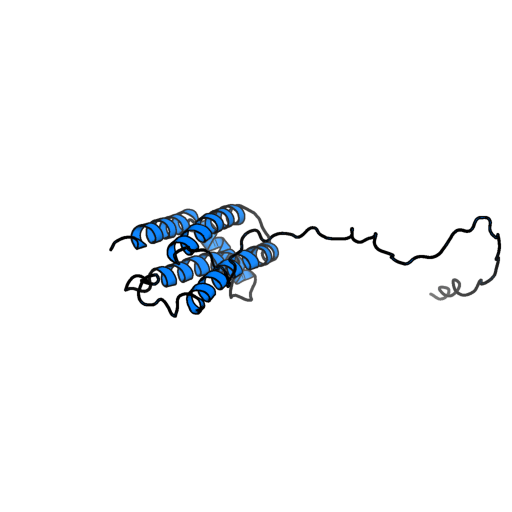-1.468 2.062 11.345 1.00 95.56 85 TYR A C 1
ATOM 669 O O . TYR A 1 85 ? -0.713 1.746 10.427 1.00 95.56 85 TYR A O 1
ATOM 677 N N . LEU A 1 86 ? -1.403 3.263 11.921 1.00 94.12 86 LEU A N 1
ATOM 678 C CA . LEU A 1 86 ? -0.424 4.278 11.520 1.00 94.12 86 LEU A CA 1
ATOM 679 C C . LEU A 1 86 ? 1.016 3.786 11.688 1.00 94.12 86 LEU A C 1
ATOM 681 O O . LEU A 1 86 ? 1.887 4.116 10.886 1.00 94.12 86 LEU A O 1
ATOM 685 N N . PHE A 1 87 ? 1.306 3.018 12.736 1.00 93.25 87 PHE A N 1
ATOM 686 C CA . PHE A 1 87 ? 2.639 2.464 12.939 1.00 93.25 87 PHE A CA 1
ATOM 687 C C . PHE A 1 87 ? 2.998 1.441 11.853 1.00 93.25 87 PHE A C 1
ATOM 689 O O . PHE A 1 87 ? 4.034 1.587 11.205 1.00 93.25 87 PHE A O 1
ATOM 696 N N . LEU A 1 88 ? 2.131 0.455 11.609 1.00 94.19 88 LEU A N 1
ATOM 697 C CA . LEU A 1 88 ? 2.363 -0.608 10.626 1.00 94.19 88 LEU A CA 1
ATOM 698 C C . LEU A 1 88 ? 2.408 -0.067 9.191 1.00 94.19 88 LEU A C 1
ATOM 700 O O . LEU A 1 88 ? 3.268 -0.458 8.400 1.00 94.19 88 LEU A O 1
ATOM 704 N N . GLY A 1 89 ? 1.528 0.879 8.865 1.00 94.50 89 GLY A N 1
ATOM 705 C CA . GLY A 1 89 ? 1.422 1.444 7.526 1.00 94.50 89 GLY A CA 1
ATOM 706 C C . GLY A 1 89 ? 2.638 2.259 7.089 1.00 94.50 89 GLY A C 1
ATOM 707 O O . GLY A 1 89 ? 2.902 2.349 5.891 1.00 94.50 89 GLY A O 1
ATOM 708 N N . LYS A 1 90 ? 3.436 2.801 8.025 1.00 93.56 90 LYS A N 1
ATOM 709 C CA . LYS A 1 90 ? 4.650 3.577 7.698 1.00 93.56 90 LYS A CA 1
ATOM 710 C C . LYS A 1 90 ? 5.645 2.760 6.885 1.00 93.56 90 LYS A C 1
ATOM 712 O O . LYS A 1 90 ? 6.233 3.280 5.939 1.00 93.56 90 LYS A O 1
ATOM 717 N N . GLU A 1 91 ? 5.846 1.498 7.253 1.00 93.38 91 GLU A N 1
ATOM 718 C CA . GLU A 1 91 ? 6.799 0.624 6.568 1.00 93.38 91 GLU A CA 1
ATOM 719 C C . GLU A 1 91 ? 6.305 0.252 5.173 1.00 93.38 91 GLU A C 1
ATOM 721 O O . GLU A 1 91 ? 7.062 0.359 4.207 1.00 93.38 91 GLU A O 1
ATOM 726 N N . VAL A 1 92 ? 5.019 -0.097 5.067 1.00 96.25 92 VAL A N 1
ATOM 727 C CA . VAL A 1 92 ? 4.364 -0.439 3.800 1.00 96.25 92 VAL A CA 1
ATOM 728 C C . VAL A 1 92 ? 4.427 0.744 2.840 1.00 96.25 92 VAL A C 1
ATOM 730 O O . VAL A 1 92 ? 4.949 0.620 1.734 1.00 96.25 92 VAL A O 1
ATOM 733 N N . ARG A 1 93 ? 3.993 1.924 3.290 1.00 95.88 93 ARG A N 1
ATOM 734 C CA . ARG A 1 93 ? 4.003 3.151 2.492 1.00 95.88 93 ARG A CA 1
ATOM 735 C C . ARG A 1 93 ? 5.412 3.538 2.048 1.00 95.88 93 ARG A C 1
ATOM 737 O O . ARG A 1 93 ? 5.617 3.865 0.883 1.00 95.88 93 ARG A O 1
ATOM 744 N N . ARG A 1 94 ? 6.401 3.460 2.946 1.00 95.12 94 ARG A N 1
ATOM 745 C CA . ARG A 1 94 ? 7.807 3.753 2.623 1.00 95.12 94 ARG A CA 1
ATOM 746 C C . ARG A 1 94 ? 8.350 2.828 1.535 1.00 95.12 94 ARG A C 1
ATOM 748 O O . ARG A 1 94 ? 9.045 3.313 0.653 1.00 95.12 94 ARG A O 1
ATOM 755 N N . ALA A 1 95 ? 8.036 1.532 1.570 1.00 96.38 95 ALA A N 1
ATOM 756 C CA . ALA A 1 95 ? 8.493 0.602 0.538 1.00 96.38 95 ALA A CA 1
ATOM 757 C C . ALA A 1 95 ? 7.973 0.997 -0.858 1.00 96.38 95 ALA A C 1
ATOM 759 O O . ALA A 1 95 ? 8.742 1.017 -1.816 1.00 96.38 95 ALA A O 1
ATOM 760 N N . TRP A 1 96 ? 6.703 1.396 -0.966 1.00 95.88 96 TRP A N 1
ATOM 761 C CA . TRP A 1 96 ? 6.125 1.857 -2.235 1.00 95.88 96 TRP A CA 1
ATOM 762 C C . TRP A 1 96 ? 6.679 3.201 -2.703 1.00 95.88 96 TRP A C 1
ATOM 764 O O . TRP A 1 96 ? 6.955 3.366 -3.889 1.00 95.88 96 TRP A O 1
ATOM 774 N N . LEU A 1 97 ? 6.905 4.142 -1.785 1.00 93.69 97 LEU A N 1
ATOM 775 C CA . LEU A 1 97 ? 7.559 5.407 -2.122 1.00 93.69 97 LEU A CA 1
ATOM 776 C C . LEU A 1 97 ? 9.004 5.205 -2.585 1.00 93.69 97 LEU A C 1
ATOM 778 O O . LEU A 1 97 ? 9.428 5.861 -3.531 1.00 93.69 97 LEU A O 1
ATOM 782 N N . ASN A 1 98 ? 9.743 4.285 -1.961 1.00 93.19 98 ASN A N 1
ATOM 783 C CA . ASN A 1 98 ? 11.097 3.945 -2.388 1.00 93.19 98 ASN A CA 1
ATOM 784 C C . ASN A 1 98 ? 11.101 3.310 -3.781 1.00 93.19 98 ASN A C 1
ATOM 786 O O . ASN A 1 98 ? 11.944 3.677 -4.591 1.00 93.19 98 ASN A O 1
ATOM 790 N N . LEU A 1 99 ? 10.156 2.411 -4.084 1.00 91.12 99 LEU A N 1
ATOM 791 C CA . LEU A 1 99 ? 10.003 1.839 -5.426 1.00 91.12 99 LEU A CA 1
ATOM 792 C C . LEU A 1 99 ? 9.697 2.920 -6.470 1.00 91.12 99 LEU A C 1
ATOM 794 O O . LEU A 1 99 ? 10.307 2.949 -7.538 1.00 91.12 99 LEU A O 1
ATOM 798 N N . HIS A 1 100 ? 8.785 3.836 -6.147 1.00 88.75 100 HIS A N 1
ATOM 799 C CA . HIS A 1 100 ? 8.459 4.951 -7.027 1.00 88.75 100 HIS A CA 1
ATOM 800 C C . HIS A 1 100 ? 9.678 5.859 -7.256 1.00 88.75 100 HIS A C 1
ATOM 802 O O . HIS A 1 100 ? 10.021 6.158 -8.396 1.00 88.75 100 HIS A O 1
ATOM 808 N N . ALA A 1 101 ? 10.404 6.225 -6.199 1.00 85.69 101 ALA A N 1
ATOM 809 C CA . ALA A 1 101 ? 11.609 7.041 -6.310 1.00 85.69 101 ALA A CA 1
ATOM 810 C C . ALA A 1 101 ? 12.744 6.327 -7.067 1.00 85.69 101 ALA A C 1
ATOM 812 O O . ALA A 1 101 ? 13.431 6.954 -7.869 1.00 85.69 101 ALA A O 1
ATOM 813 N N . HIS A 1 102 ? 12.906 5.016 -6.879 1.00 83.56 102 HIS A N 1
ATOM 814 C CA . HIS A 1 102 ? 13.851 4.195 -7.636 1.00 83.56 102 HIS A CA 1
ATOM 815 C C . HIS A 1 102 ? 13.587 4.275 -9.147 1.00 83.56 102 HIS A C 1
ATOM 817 O O . HIS A 1 102 ? 14.522 4.441 -9.932 1.00 83.56 102 HIS A O 1
ATOM 823 N N . SER A 1 103 ? 12.312 4.264 -9.552 1.00 77.75 103 SER A N 1
ATOM 824 C CA . SER A 1 103 ? 11.915 4.460 -10.953 1.00 77.75 103 SER A CA 1
ATOM 825 C C . SER A 1 103 ? 12.293 5.831 -11.516 1.00 77.75 103 SER A C 1
ATOM 827 O O . SER A 1 103 ? 12.677 5.958 -12.675 1.00 77.75 103 SER A O 1
ATOM 829 N N . CYS A 1 104 ? 12.282 6.865 -10.683 1.00 74.69 104 CYS A N 1
ATOM 830 C CA . CYS A 1 104 ? 12.719 8.190 -11.100 1.00 74.69 104 CYS A CA 1
ATOM 831 C C . CYS A 1 104 ? 14.245 8.283 -11.251 1.00 74.69 104 CYS A C 1
ATOM 833 O O . CYS A 1 104 ? 14.715 9.129 -11.996 1.00 74.69 104 CYS A O 1
ATOM 835 N N . LEU A 1 105 ? 15.020 7.449 -10.548 1.00 72.31 105 LEU A N 1
ATOM 836 C CA . LEU A 1 105 ? 16.485 7.549 -10.491 1.00 72.31 105 LEU A CA 1
ATOM 837 C C . LEU A 1 105 ? 17.193 6.633 -11.494 1.00 72.31 105 LEU A C 1
ATOM 839 O O . LEU A 1 105 ? 18.047 7.076 -12.254 1.00 72.31 105 LEU A O 1
ATOM 843 N N . TYR A 1 106 ? 16.852 5.346 -11.503 1.00 66.56 106 TYR A N 1
ATOM 844 C CA . TYR A 1 106 ? 17.601 4.319 -12.247 1.00 66.56 106 TYR A CA 1
ATOM 845 C C . TYR A 1 106 ? 16.977 3.972 -13.593 1.00 66.56 106 TYR A C 1
ATOM 847 O O . TYR A 1 106 ? 17.567 3.291 -14.433 1.00 66.56 106 TYR A O 1
ATOM 855 N N . HIS A 1 107 ? 15.776 4.486 -13.805 1.00 60.91 107 HIS A N 1
ATOM 856 C CA . HIS A 1 107 ? 14.956 4.209 -14.960 1.00 60.91 107 HIS A CA 1
ATOM 857 C C . HIS A 1 107 ? 14.798 5.469 -15.852 1.00 60.91 107 HIS A C 1
ATOM 859 O O . HIS A 1 107 ? 14.207 5.417 -16.923 1.00 60.91 107 HIS A O 1
ATOM 865 N N . GLN A 1 108 ? 15.433 6.592 -15.496 1.00 54.16 108 GLN A N 1
ATOM 866 C CA . GLN A 1 108 ? 15.379 7.847 -16.258 1.00 54.16 108 GLN A CA 1
ATOM 867 C C . GLN A 1 108 ? 16.368 7.909 -17.440 1.00 54.16 108 GLN A C 1
ATOM 869 O O . GLN A 1 108 ? 16.107 8.599 -18.418 1.00 54.16 108 GLN A O 1
ATOM 874 N N . GLU A 1 109 ? 17.486 7.172 -17.399 1.00 44.38 109 GLU A N 1
ATOM 875 C CA . GLU A 1 109 ? 18.496 7.162 -18.481 1.00 44.38 109 GLU A CA 1
ATOM 876 C C . GLU A 1 109 ? 18.327 5.991 -19.473 1.00 44.38 109 GLU A C 1
ATOM 878 O O . GLU A 1 109 ? 18.891 5.999 -20.566 1.00 44.38 109 GLU A O 1
ATOM 883 N N . ASN A 1 110 ? 17.483 5.008 -19.141 1.00 43.84 110 ASN A N 1
ATOM 884 C CA . ASN A 1 110 ? 17.154 3.843 -19.975 1.00 43.84 110 ASN A CA 1
ATOM 885 C C . ASN A 1 110 ? 15.761 3.946 -20.620 1.00 43.84 110 ASN A C 1
ATOM 887 O O . ASN A 1 110 ? 15.114 2.922 -20.865 1.00 43.84 110 ASN A O 1
ATOM 891 N N . ILE A 1 111 ? 15.332 5.172 -20.955 1.00 44.59 111 ILE A N 1
ATOM 892 C CA . ILE A 1 111 ? 14.088 5.490 -21.695 1.00 44.59 111 ILE A CA 1
ATOM 893 C C . ILE A 1 111 ? 13.938 4.636 -22.969 1.00 44.59 111 ILE A C 1
ATOM 895 O O . ILE A 1 111 ? 12.847 4.490 -23.501 1.00 44.59 111 ILE A O 1
ATOM 899 N N . SER A 1 112 ? 15.024 4.035 -23.468 1.00 38.62 112 SER A N 1
ATOM 900 C CA . SER A 1 112 ? 14.987 3.264 -24.704 1.00 38.62 112 SER A CA 1
ATOM 901 C C . SER A 1 112 ? 14.656 1.770 -24.594 1.00 38.62 112 SER A C 1
ATOM 903 O O . SER A 1 112 ? 14.266 1.254 -25.635 1.00 38.62 112 SER A O 1
ATOM 905 N N . ARG A 1 113 ? 14.791 1.040 -23.460 1.00 39.16 113 ARG A N 1
ATOM 906 C CA . ARG A 1 113 ? 14.557 -0.444 -23.468 1.00 39.16 113 ARG A CA 1
ATOM 907 C C . ARG A 1 113 ? 14.098 -1.156 -22.181 1.00 39.16 113 ARG A C 1
ATOM 909 O O . ARG A 1 113 ? 13.827 -2.350 -22.245 1.00 39.16 113 ARG A O 1
ATOM 916 N N . GLY A 1 114 ? 14.013 -0.496 -21.027 1.00 38.56 114 GLY A N 1
ATOM 917 C CA . GLY A 1 114 ? 13.507 -1.122 -19.780 1.00 38.56 114 GLY A CA 1
ATOM 918 C C . GLY A 1 114 ? 12.329 -0.383 -19.143 1.00 38.56 114 GLY A C 1
ATOM 919 O O . GLY A 1 114 ? 11.705 -0.885 -18.211 1.00 38.56 114 GLY A O 1
ATOM 920 N N . ILE A 1 115 ? 12.062 0.811 -19.673 1.00 42.09 115 ILE A N 1
ATOM 921 C CA . ILE A 1 115 ? 10.969 1.718 -19.365 1.00 42.09 115 ILE A CA 1
ATOM 922 C C . ILE A 1 115 ? 10.283 1.984 -20.700 1.00 42.09 115 ILE A C 1
ATOM 924 O O . ILE A 1 115 ? 10.281 3.086 -21.227 1.00 42.09 115 ILE A O 1
ATOM 928 N N . GLU A 1 116 ? 9.715 0.942 -21.282 1.00 42.44 116 GLU A N 1
ATOM 929 C CA . GLU A 1 116 ? 8.323 1.152 -21.632 1.00 42.44 116 GLU A CA 1
ATOM 930 C C . GLU A 1 116 ? 7.602 0.944 -20.290 1.00 42.44 116 GLU A C 1
ATOM 932 O O . GLU A 1 116 ? 7.127 -0.133 -19.947 1.00 42.44 116 GLU A O 1
ATOM 937 N N . ASP A 1 117 ? 7.624 1.959 -19.412 1.00 46.84 117 ASP A N 1
ATOM 938 C CA . ASP A 1 117 ? 6.387 2.676 -19.123 1.00 46.84 117 ASP A CA 1
ATOM 939 C C . ASP A 1 117 ? 5.475 2.417 -20.305 1.00 46.84 117 ASP A C 1
ATOM 941 O O . ASP A 1 117 ? 5.725 2.895 -21.411 1.00 46.84 117 ASP A O 1
ATOM 945 N N . THR A 1 118 ? 4.545 1.477 -20.139 1.00 48.03 118 THR A N 1
ATOM 946 C CA . THR A 1 118 ? 3.507 1.248 -21.144 1.00 48.03 118 THR A CA 1
ATOM 947 C C . THR A 1 118 ? 3.127 2.623 -21.702 1.00 48.03 118 THR A C 1
ATOM 949 O O . THR A 1 118 ? 3.014 3.527 -20.869 1.00 48.03 118 THR A O 1
ATOM 952 N N . PRO A 1 119 ? 2.921 2.815 -23.011 1.00 50.88 119 PRO A N 1
ATOM 953 C CA . PRO A 1 119 ? 2.692 4.133 -23.626 1.00 50.88 119 PRO A CA 1
ATOM 954 C C . PRO A 1 119 ? 1.659 5.061 -22.938 1.00 50.88 119 PRO A C 1
ATOM 956 O O . PRO A 1 119 ? 1.552 6.229 -23.293 1.00 50.88 119 PRO A O 1
ATOM 959 N N . ASP A 1 120 ? 0.918 4.544 -21.953 1.00 56.16 120 ASP A N 1
ATOM 960 C CA . ASP A 1 120 ? -0.172 5.150 -21.208 1.00 56.16 120 ASP A CA 1
ATOM 961 C C . ASP A 1 120 ? 0.093 5.327 -19.681 1.00 56.16 120 ASP A C 1
ATOM 963 O O . ASP A 1 120 ? -0.874 5.384 -18.923 1.00 56.16 120 ASP A O 1
ATOM 967 N N . HIS A 1 121 ? 1.341 5.350 -19.180 1.00 71.12 121 HIS A N 1
ATOM 968 C CA . HIS A 1 121 ? 1.660 5.536 -17.738 1.00 71.12 121 HIS A CA 1
ATOM 969 C C . HIS A 1 121 ? 0.975 4.535 -16.789 1.00 71.12 121 HIS A C 1
ATOM 971 O O . HIS A 1 121 ? 0.605 4.843 -15.646 1.00 71.12 121 HIS A O 1
ATOM 977 N N . LYS A 1 122 ? 0.746 3.307 -17.267 1.00 79.75 122 LYS A N 1
ATOM 978 C CA . LYS A 1 122 ? -0.041 2.312 -16.536 1.00 79.75 122 LYS A CA 1
ATOM 979 C C . LYS A 1 122 ? 0.636 1.994 -15.203 1.00 79.75 122 LYS A C 1
ATOM 981 O O . LYS A 1 122 ? -0.012 2.043 -14.162 1.00 79.75 122 LYS A O 1
ATOM 986 N N . LEU A 1 123 ? 1.927 1.663 -15.211 1.00 82.88 123 LEU A N 1
ATOM 987 C CA . LEU A 1 123 ? 2.624 1.194 -14.005 1.00 82.88 123 LEU A CA 1
ATOM 988 C C . LEU A 1 123 ? 2.672 2.263 -12.901 1.00 82.88 123 LEU A C 1
ATOM 990 O O . LEU A 1 123 ? 2.501 1.937 -11.727 1.00 82.88 123 LEU A O 1
ATOM 994 N N . GLU A 1 124 ? 2.819 3.534 -13.272 1.00 83.12 124 GLU A N 1
ATOM 995 C CA . GLU A 1 124 ? 2.706 4.657 -12.338 1.00 83.12 124 GLU A CA 1
ATOM 996 C C . GLU A 1 124 ? 1.281 4.792 -11.784 1.00 83.12 124 GLU A C 1
ATOM 998 O O . GLU A 1 124 ? 1.089 4.880 -10.570 1.00 83.12 124 GLU A O 1
ATOM 1003 N N . THR A 1 125 ? 0.271 4.714 -12.656 1.00 85.06 125 THR A N 1
ATOM 1004 C CA . THR A 1 125 ? -1.146 4.739 -12.256 1.00 85.06 125 THR A CA 1
ATOM 1005 C C . THR A 1 125 ? -1.456 3.638 -11.237 1.00 85.06 125 THR A C 1
ATOM 1007 O O . THR A 1 125 ? -2.134 3.870 -10.236 1.00 85.06 125 THR A O 1
ATOM 1010 N N . MET A 1 126 ? -0.903 2.443 -11.439 1.00 87.81 126 MET A N 1
ATOM 1011 C CA . MET A 1 126 ? -1.029 1.327 -10.505 1.00 87.81 126 MET A CA 1
ATOM 1012 C C . MET A 1 126 ? -0.393 1.613 -9.150 1.00 87.81 126 MET A C 1
ATOM 1014 O O . MET A 1 126 ? -1.015 1.343 -8.125 1.00 87.81 126 MET A O 1
ATOM 1018 N N . ILE A 1 127 ? 0.811 2.188 -9.117 1.00 90.88 127 ILE A N 1
ATOM 1019 C CA . ILE A 1 127 ? 1.433 2.616 -7.857 1.00 90.88 127 ILE A CA 1
ATOM 1020 C C . ILE A 1 127 ? 0.534 3.620 -7.137 1.00 90.88 127 ILE A C 1
ATOM 1022 O O . ILE A 1 127 ? 0.336 3.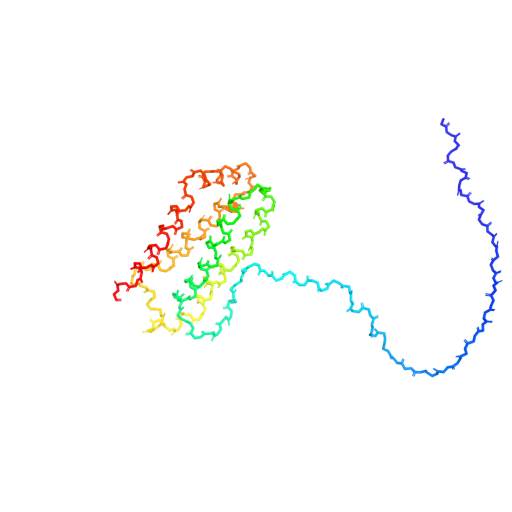485 -5.931 1.00 90.88 127 ILE A O 1
ATOM 1026 N N . GLY A 1 128 ? -0.066 4.565 -7.865 1.00 91.12 128 GLY A N 1
ATOM 1027 C CA . GLY A 1 128 ? -1.047 5.500 -7.316 1.00 91.12 128 GLY A CA 1
ATOM 1028 C C . GLY A 1 128 ? -2.246 4.793 -6.678 1.00 91.12 128 GLY A C 1
ATOM 1029 O O . GLY A 1 128 ? -2.627 5.120 -5.556 1.00 91.12 128 GLY A O 1
ATOM 1030 N N . HIS A 1 129 ? -2.805 3.776 -7.336 1.00 93.69 129 HIS A N 1
ATOM 1031 C CA . HIS A 1 129 ? -3.905 2.989 -6.773 1.00 93.69 129 HIS A CA 1
ATOM 1032 C C . HIS A 1 129 ? -3.494 2.162 -5.550 1.00 93.69 129 HIS A C 1
ATOM 1034 O O . HIS A 1 129 ? -4.252 2.084 -4.583 1.00 93.69 129 HIS A O 1
ATOM 1040 N N . VAL A 1 130 ? -2.298 1.569 -5.558 1.00 95.56 130 VAL A N 1
ATOM 1041 C CA . VAL A 1 130 ? -1.783 0.824 -4.403 1.00 95.56 130 VAL A CA 1
ATOM 1042 C C . VAL A 1 130 ? -1.523 1.759 -3.224 1.00 95.56 130 VAL A C 1
ATOM 1044 O O . VAL A 1 130 ? -1.927 1.448 -2.106 1.00 95.56 130 VAL A O 1
ATOM 1047 N N . LEU A 1 131 ? -0.906 2.920 -3.460 1.00 95.00 131 LEU A N 1
ATOM 1048 C CA . LEU A 1 131 ? -0.721 3.948 -2.438 1.00 95.00 131 LEU A CA 1
ATOM 1049 C C . LEU A 1 131 ? -2.062 4.456 -1.913 1.00 95.00 131 LEU A C 1
ATOM 1051 O O . LEU A 1 131 ? -2.192 4.600 -0.708 1.00 95.00 131 LEU A O 1
ATOM 1055 N N . GLY A 1 132 ? -3.071 4.640 -2.767 1.00 94.44 132 GLY A N 1
ATOM 1056 C CA . GLY A 1 132 ? -4.425 4.996 -2.339 1.00 94.44 132 GLY A CA 1
ATOM 1057 C C . GLY A 1 132 ? -5.043 3.952 -1.407 1.00 94.44 132 GLY A C 1
ATOM 1058 O O . GLY A 1 132 ? -5.575 4.307 -0.361 1.00 94.44 132 GLY A O 1
ATOM 1059 N N . LEU A 1 133 ? -4.902 2.662 -1.729 1.00 95.62 133 LEU A N 1
ATOM 1060 C CA . LEU A 1 133 ? -5.352 1.568 -0.863 1.00 95.62 133 LEU A CA 1
ATOM 1061 C C . LEU A 1 133 ? -4.600 1.543 0.481 1.00 95.62 133 LEU A C 1
ATOM 1063 O O . LEU A 1 133 ? -5.212 1.338 1.527 1.00 95.62 133 LEU A O 1
ATOM 1067 N N . ILE A 1 134 ? -3.279 1.742 0.462 1.00 96.06 134 ILE A N 1
ATOM 1068 C CA . ILE A 1 134 ? -2.441 1.827 1.670 1.00 96.06 134 ILE A CA 1
ATOM 1069 C C . ILE A 1 134 ? -2.844 3.040 2.510 1.00 96.06 134 ILE A C 1
ATOM 1071 O O . ILE A 1 134 ? -2.989 2.920 3.722 1.00 96.06 134 ILE A O 1
ATOM 1075 N N . ASP A 1 135 ? -3.029 4.195 1.885 1.00 94.69 135 ASP A N 1
ATOM 1076 C CA . ASP A 1 135 ? -3.347 5.451 2.551 1.00 94.69 135 ASP A CA 1
ATOM 1077 C C . ASP A 1 135 ? -4.765 5.406 3.145 1.00 94.69 135 ASP A C 1
ATOM 1079 O O . ASP A 1 135 ? -4.945 5.805 4.294 1.00 94.69 135 ASP A O 1
ATOM 1083 N N . GLU A 1 136 ? -5.745 4.826 2.444 1.00 94.19 136 GLU A N 1
ATOM 1084 C CA . GLU A 1 136 ? -7.107 4.621 2.957 1.00 94.19 136 GLU A CA 1
ATOM 1085 C C . GLU A 1 136 ? -7.148 3.595 4.090 1.00 94.19 136 GLU A C 1
ATOM 1087 O O . GLU A 1 136 ? -7.819 3.825 5.099 1.00 94.19 136 GLU A O 1
ATOM 1092 N N . LEU A 1 137 ? -6.410 2.483 3.952 1.00 95.44 137 LEU A N 1
ATOM 1093 C CA . LEU A 1 137 ? -6.298 1.524 5.037 1.00 95.44 137 LEU A CA 1
ATOM 1094 C C . LEU A 1 137 ? -5.619 2.209 6.207 1.00 95.44 137 LEU A C 1
ATOM 1096 O O . LEU A 1 137 ? -6.255 2.387 7.220 1.00 95.44 137 LEU A O 1
ATOM 1100 N N . TYR A 1 138 ? -4.360 2.614 6.118 1.00 95.56 138 TYR A N 1
ATOM 1101 C CA . TYR A 1 138 ? -3.564 2.990 7.285 1.00 95.56 138 TYR A CA 1
ATOM 1102 C C . TYR A 1 138 ? -3.742 4.438 7.764 1.00 95.56 138 TYR A C 1
ATOM 1104 O O . TYR A 1 138 ? -3.376 4.724 8.903 1.00 95.56 138 TYR A O 1
ATOM 1112 N N . GLY A 1 139 ? -4.383 5.303 6.977 1.00 89.69 139 GLY A N 1
ATOM 1113 C CA . GLY A 1 139 ? -4.872 6.610 7.412 1.00 89.69 139 GLY A CA 1
ATOM 1114 C C . GLY A 1 139 ? -4.001 7.809 7.020 1.00 89.69 139 GLY A C 1
ATOM 1115 O O . GLY A 1 139 ? -3.782 8.699 7.837 1.00 89.69 139 GLY A O 1
ATOM 1116 N N . TRP A 1 140 ? -3.527 7.869 5.776 1.00 89.62 140 TRP A N 1
ATOM 1117 C CA . TRP A 1 140 ? -2.891 9.067 5.206 1.00 89.62 140 TRP A CA 1
ATOM 1118 C C . TRP A 1 140 ? -3.810 9.765 4.191 1.00 89.62 140 TRP A C 1
ATOM 1120 O O . TRP A 1 140 ? -4.619 9.101 3.551 1.00 89.62 140 TRP A O 1
ATOM 1130 N N . PRO A 1 141 ? -3.693 11.095 3.998 1.00 74.81 141 PRO A N 1
ATOM 1131 C CA . PRO A 1 141 ? -2.896 12.063 4.760 1.00 74.81 141 PRO A CA 1
ATOM 1132 C C . PRO A 1 141 ? -3.656 12.694 5.946 1.00 74.81 141 PRO A C 1
ATOM 1134 O O . PRO A 1 141 ? -3.158 13.641 6.539 1.00 74.81 141 PRO A O 1
ATOM 1137 N N . THR A 1 142 ? -4.873 12.241 6.263 1.00 73.19 142 THR A N 1
ATOM 1138 C CA . THR A 1 142 ? -5.770 12.903 7.228 1.00 73.19 142 THR A CA 1
ATOM 1139 C C . THR A 1 142 ? -5.207 12.977 8.649 1.00 73.19 142 THR A C 1
ATOM 1141 O O . THR A 1 142 ? -4.956 11.949 9.284 1.00 73.19 142 THR A O 1
ATOM 1144 N N . ASP A 1 143 ? -5.119 14.196 9.186 1.00 73.44 143 ASP A N 1
ATOM 1145 C CA . ASP A 1 143 ? -4.643 14.460 10.551 1.00 73.44 143 ASP A CA 1
ATOM 1146 C C . ASP A 1 143 ? -5.664 14.057 11.631 1.00 73.44 143 ASP A C 1
ATOM 1148 O O . ASP A 1 143 ? -5.296 13.732 12.764 1.00 73.44 143 ASP A O 1
ATOM 1152 N N . GLU A 1 144 ? -6.947 13.978 11.278 1.00 92.06 144 GLU A N 1
ATOM 1153 C CA . GLU A 1 144 ? -8.026 13.649 12.209 1.00 92.06 144 GLU A CA 1
ATOM 1154 C C . GLU A 1 144 ? -8.260 12.139 12.338 1.00 92.06 144 GLU A C 1
ATOM 1156 O O . GLU A 1 144 ? -8.473 11.433 11.350 1.00 92.06 144 GLU A O 1
ATOM 1161 N N . LYS A 1 145 ? -8.278 11.652 13.584 1.00 93.38 145 LYS A N 1
ATOM 1162 C CA . LYS A 1 145 ? -8.493 10.235 13.918 1.00 93.38 145 LYS A CA 1
ATOM 1163 C C . LYS A 1 145 ? -9.816 9.690 13.382 1.00 93.38 145 LYS A C 1
ATOM 1165 O O . LYS A 1 145 ? -9.829 8.624 12.779 1.00 93.38 145 LYS A O 1
ATOM 1170 N N . GLU A 1 146 ? -10.905 10.434 13.557 1.00 93.38 146 GLU A N 1
ATOM 1171 C CA . GLU A 1 146 ? -12.241 10.025 13.105 1.00 93.38 146 GLU A CA 1
ATOM 1172 C C . GLU A 1 146 ? -12.281 9.814 11.584 1.00 93.38 146 GLU A C 1
ATOM 1174 O O . GLU A 1 146 ? -12.704 8.761 11.113 1.00 93.38 146 GLU A O 1
ATOM 1179 N N . SER A 1 147 ? -11.712 10.751 10.819 1.00 92.56 147 SER A N 1
ATOM 1180 C CA . SER A 1 147 ? -11.609 10.638 9.360 1.00 92.56 147 SER A CA 1
ATOM 1181 C C . SER A 1 147 ? -10.829 9.391 8.914 1.00 92.56 147 SER A C 1
ATOM 1183 O O . SER A 1 147 ? -11.248 8.713 7.970 1.00 92.56 147 SER A O 1
ATOM 1185 N N . ARG A 1 148 ? -9.725 9.049 9.602 1.00 94.19 148 ARG A N 1
ATOM 1186 C CA . ARG A 1 148 ? -8.945 7.825 9.328 1.00 94.19 148 ARG A CA 1
ATOM 1187 C C . ARG A 1 148 ? -9.731 6.560 9.650 1.00 94.19 148 ARG A C 1
ATOM 1189 O O . ARG A 1 148 ? -9.730 5.615 8.863 1.00 94.19 148 ARG A O 1
ATOM 1196 N N . GLU A 1 149 ? -10.393 6.525 10.803 1.00 93.81 149 GLU A N 1
ATOM 1197 C CA . GLU A 1 149 ? -11.201 5.379 11.219 1.00 93.81 149 GLU A CA 1
ATOM 1198 C C . GLU A 1 149 ? -12.375 5.139 10.269 1.00 93.81 149 GLU A C 1
ATOM 1200 O O . GLU A 1 149 ? -12.658 3.992 9.924 1.00 93.81 149 GLU A O 1
ATOM 1205 N N . ASP A 1 150 ? -13.031 6.196 9.800 1.00 92.94 150 ASP A N 1
ATOM 1206 C CA . ASP A 1 150 ? -14.152 6.080 8.874 1.00 92.94 150 ASP A CA 1
ATOM 1207 C C . ASP A 1 150 ? -13.716 5.644 7.475 1.00 92.94 150 ASP A C 1
ATOM 1209 O O . ASP A 1 150 ? -14.385 4.809 6.866 1.00 92.94 150 ASP A O 1
ATOM 1213 N N . ALA A 1 151 ? -12.587 6.150 6.971 1.00 91.75 151 ALA A N 1
ATOM 1214 C CA . ALA A 1 151 ? -11.987 5.673 5.724 1.00 91.75 151 ALA A CA 1
ATOM 1215 C C . ALA A 1 151 ? -11.672 4.172 5.794 1.00 91.75 151 ALA A C 1
ATOM 1217 O O . ALA A 1 151 ? -12.145 3.387 4.972 1.00 91.75 151 ALA A O 1
ATOM 1218 N N . ARG A 1 152 ? -10.997 3.756 6.865 1.00 93.44 152 ARG A N 1
ATOM 1219 C CA . ARG A 1 152 ? -10.680 2.355 7.138 1.00 93.44 152 ARG A CA 1
ATOM 1220 C C . ARG A 1 152 ? -11.930 1.476 7.223 1.00 93.44 152 ARG A C 1
ATOM 1222 O O . ARG A 1 152 ? -11.970 0.411 6.610 1.00 93.44 152 ARG A O 1
ATOM 1229 N N . LYS A 1 153 ? -12.964 1.909 7.956 1.00 92.81 153 LYS A N 1
ATOM 1230 C CA . LYS A 1 153 ? -14.240 1.178 8.065 1.00 92.81 153 LYS A CA 1
ATOM 1231 C C . LYS A 1 153 ? -14.901 1.021 6.701 1.00 92.81 153 LYS A C 1
ATOM 1233 O O . LYS A 1 153 ? -15.329 -0.084 6.381 1.00 92.81 153 LYS A O 1
ATOM 1238 N N . ARG A 1 154 ? -14.953 2.087 5.891 1.00 92.00 154 ARG A N 1
ATOM 1239 C CA . ARG A 1 154 ? -15.504 2.025 4.529 1.00 92.00 154 ARG A CA 1
ATOM 1240 C C . ARG A 1 154 ? -14.751 1.016 3.674 1.00 92.00 154 ARG A C 1
ATOM 1242 O O . ARG A 1 154 ? -15.401 0.188 3.049 1.00 92.00 154 ARG A O 1
ATOM 1249 N N . LEU A 1 155 ? -13.420 1.034 3.699 1.00 91.50 155 LEU A N 1
ATOM 1250 C CA . LEU A 1 155 ? -12.594 0.091 2.945 1.00 91.50 155 LEU A CA 1
ATOM 1251 C C . LEU A 1 155 ? -12.810 -1.368 3.377 1.00 91.50 155 LEU A C 1
ATOM 1253 O O . LEU A 1 155 ? -12.954 -2.258 2.541 1.00 91.50 155 LEU A O 1
ATOM 1257 N N . ILE A 1 156 ? -12.845 -1.628 4.686 1.00 90.50 156 ILE A N 1
ATOM 1258 C CA . ILE A 1 156 ? -13.074 -2.979 5.217 1.00 90.50 156 ILE A CA 1
ATOM 1259 C C . ILE A 1 156 ? -14.490 -3.466 4.858 1.00 90.50 156 ILE A C 1
ATOM 1261 O O . ILE A 1 156 ? -14.673 -4.640 4.538 1.00 90.50 156 ILE A O 1
ATOM 1265 N N . GLN A 1 157 ? -15.484 -2.572 4.859 1.00 91.06 157 GLN A N 1
ATOM 1266 C CA . GLN A 1 157 ? -16.877 -2.887 4.519 1.00 91.06 157 GLN A CA 1
ATOM 1267 C C . GLN A 1 157 ? -17.144 -3.013 3.008 1.00 91.06 157 GLN A C 1
ATOM 1269 O O . GLN A 1 157 ? -18.080 -3.715 2.630 1.00 91.06 157 GLN A O 1
ATOM 1274 N N . SER A 1 158 ? -16.367 -2.352 2.143 1.00 82.62 158 SER A N 1
ATOM 1275 C CA . SER A 1 158 ? -16.653 -2.216 0.703 1.00 82.62 158 SER A CA 1
ATOM 1276 C C . SER A 1 158 ? -16.182 -3.376 -0.185 1.00 82.62 158 SER A C 1
ATOM 1278 O O . SER A 1 158 ? -16.489 -3.365 -1.372 1.00 82.62 158 SER A O 1
ATOM 1280 N N . ASP A 1 159 ? -15.530 -4.396 0.384 1.00 86.56 159 ASP A N 1
ATOM 1281 C CA . ASP A 1 159 ? -14.821 -5.507 -0.285 1.00 86.56 159 ASP A CA 1
ATOM 1282 C C . ASP A 1 159 ? -13.351 -5.204 -0.633 1.00 86.56 159 ASP A C 1
ATOM 1284 O O . ASP A 1 159 ? -12.953 -5.097 -1.795 1.00 86.56 159 ASP A O 1
ATOM 1288 N N . ILE A 1 160 ? -12.495 -5.191 0.395 1.00 91.62 160 ILE A N 1
ATOM 1289 C CA . ILE A 1 160 ? -11.034 -5.113 0.237 1.00 91.62 160 ILE A CA 1
ATOM 1290 C C . ILE A 1 160 ? -10.468 -6.205 -0.692 1.00 91.62 160 ILE A C 1
ATOM 1292 O O . ILE A 1 160 ? -9.503 -5.971 -1.421 1.00 91.62 160 ILE A O 1
ATOM 1296 N N . ASN A 1 161 ? -11.082 -7.396 -0.726 1.00 91.94 161 ASN A N 1
ATOM 1297 C CA . ASN A 1 161 ? -10.668 -8.472 -1.629 1.00 91.94 161 ASN A CA 1
ATOM 1298 C C . ASN A 1 161 ? -11.071 -8.180 -3.080 1.00 91.94 161 ASN A C 1
ATOM 1300 O O . ASN A 1 161 ? -10.396 -8.624 -4.008 1.00 91.94 161 ASN A O 1
ATOM 1304 N N . GLY A 1 162 ? -12.157 -7.442 -3.292 1.00 92.50 162 GLY A N 1
ATOM 1305 C CA . GLY A 1 162 ? -12.558 -6.868 -4.572 1.00 92.50 162 GLY A CA 1
ATOM 1306 C C . GLY A 1 162 ? -11.513 -5.890 -5.092 1.00 92.50 162 GLY A C 1
ATOM 1307 O O . GLY A 1 162 ? -11.030 -6.068 -6.209 1.00 92.50 162 GLY A O 1
ATOM 1308 N N . THR A 1 163 ? -11.079 -4.941 -4.259 1.00 92.56 163 THR A N 1
ATOM 1309 C CA . THR A 1 163 ? -10.015 -3.986 -4.616 1.00 92.56 163 THR A CA 1
ATOM 1310 C C . THR A 1 163 ? -8.698 -4.694 -4.936 1.00 92.56 163 THR A C 1
ATOM 1312 O O . THR A 1 163 ? -8.088 -4.422 -5.968 1.00 92.56 163 THR A O 1
ATOM 1315 N N . ILE A 1 164 ? -8.286 -5.672 -4.120 1.00 94.88 164 ILE A N 1
ATOM 1316 C CA . ILE A 1 164 ? -7.077 -6.470 -4.388 1.00 94.88 164 ILE A CA 1
ATOM 1317 C C . ILE A 1 164 ? -7.193 -7.233 -5.715 1.00 94.88 164 ILE A C 1
ATOM 1319 O O . ILE A 1 164 ? -6.251 -7.219 -6.501 1.00 94.88 164 ILE A O 1
ATOM 1323 N N . ARG A 1 165 ? -8.345 -7.855 -6.005 1.00 94.88 165 ARG A N 1
ATOM 1324 C CA . ARG A 1 165 ? -8.578 -8.542 -7.289 1.00 94.88 165 ARG A CA 1
ATOM 1325 C C . ARG A 1 165 ? -8.542 -7.584 -8.477 1.00 94.88 165 ARG A C 1
ATOM 1327 O O . ARG A 1 165 ? -8.025 -7.952 -9.526 1.00 94.88 165 ARG A O 1
ATOM 1334 N N . ALA A 1 166 ? -9.084 -6.376 -8.332 1.00 92.88 166 ALA A N 1
ATOM 1335 C CA . ALA A 1 166 ? -9.031 -5.366 -9.383 1.00 92.88 166 ALA A CA 1
ATOM 1336 C C . ALA A 1 166 ? -7.579 -4.988 -9.714 1.00 92.88 166 ALA A C 1
ATOM 1338 O O . ALA A 1 166 ? -7.220 -4.933 -10.887 1.00 92.88 166 ALA A O 1
ATOM 1339 N N . LEU A 1 167 ? -6.738 -4.820 -8.689 1.00 92.88 167 LEU A N 1
ATOM 1340 C CA . LEU A 1 167 ? -5.308 -4.538 -8.831 1.00 92.88 167 LEU A CA 1
ATOM 1341 C C . LEU A 1 167 ? -4.522 -5.726 -9.417 1.00 92.88 167 LEU A C 1
ATOM 1343 O O . LEU A 1 167 ? -3.684 -5.525 -10.296 1.00 92.88 167 LEU A O 1
ATOM 1347 N N . ASP A 1 168 ? -4.830 -6.963 -9.008 1.00 93.38 168 ASP A N 1
ATOM 1348 C CA . ASP A 1 168 ? -4.257 -8.180 -9.609 1.00 93.38 168 ASP A CA 1
ATOM 1349 C C . ASP A 1 168 ? -4.583 -8.261 -11.115 1.00 93.38 168 ASP A C 1
ATOM 1351 O O . ASP A 1 168 ? -3.688 -8.447 -11.943 1.00 93.38 168 ASP A O 1
ATOM 1355 N N . ASN A 1 169 ? -5.854 -8.069 -11.489 1.00 91.50 169 ASN A N 1
ATOM 1356 C CA . ASN A 1 169 ? -6.297 -8.084 -12.888 1.00 91.50 169 ASN A CA 1
ATOM 1357 C C . ASN A 1 169 ? -5.640 -6.965 -13.701 1.00 91.50 169 ASN A C 1
ATOM 1359 O O . ASN A 1 169 ? -5.246 -7.166 -14.851 1.00 91.50 169 ASN A O 1
ATOM 1363 N N . TRP A 1 170 ? -5.515 -5.784 -13.098 1.00 87.88 170 TRP A N 1
ATOM 1364 C CA . TRP A 1 170 ? -4.871 -4.640 -13.716 1.00 87.88 170 TRP A CA 1
ATOM 1365 C C . TRP A 1 170 ? -3.405 -4.966 -14.052 1.00 87.88 170 TRP A C 1
ATOM 1367 O O . TRP A 1 170 ? -2.997 -4.793 -15.203 1.00 87.88 170 TRP A O 1
ATOM 1377 N N . LEU A 1 171 ? -2.644 -5.547 -13.111 1.00 84.62 171 LEU A N 1
ATOM 1378 C CA . LEU A 1 171 ? -1.234 -5.918 -13.321 1.00 84.62 171 LEU A CA 1
ATOM 1379 C C . LEU A 1 171 ? -1.057 -6.974 -14.415 1.00 84.62 171 LEU A C 1
ATOM 1381 O O . LEU A 1 171 ? -0.116 -6.893 -15.207 1.00 84.62 171 LEU A O 1
ATOM 1385 N N . GLN A 1 172 ? -1.976 -7.939 -14.486 1.00 84.50 172 GLN A N 1
ATOM 1386 C CA . GLN A 1 172 ? -1.997 -8.948 -15.546 1.00 84.50 172 GLN A CA 1
ATOM 1387 C C . GLN A 1 172 ? -2.306 -8.325 -16.914 1.00 84.50 172 GLN A C 1
ATOM 1389 O O . GLN A 1 172 ? -1.702 -8.694 -17.918 1.00 84.50 172 GLN A O 1
ATOM 1394 N N . SER A 1 173 ? -3.213 -7.346 -16.962 1.00 80.19 173 SER A N 1
ATOM 1395 C CA . SER A 1 173 ? -3.583 -6.655 -18.205 1.00 80.19 173 SER A CA 1
ATOM 1396 C C . SER A 1 173 ? -2.508 -5.691 -18.717 1.00 80.19 173 SER A C 1
ATOM 1398 O O . SER A 1 173 ? -2.440 -5.416 -19.915 1.00 80.19 173 SER A O 1
ATOM 1400 N N . ALA A 1 174 ? -1.626 -5.222 -17.830 1.00 71.12 174 ALA A N 1
ATOM 1401 C CA . ALA A 1 174 ? -0.495 -4.363 -18.161 1.00 71.12 174 ALA A CA 1
ATOM 1402 C C . ALA A 1 174 ? 0.633 -5.099 -18.922 1.00 71.12 174 ALA A C 1
ATOM 1404 O O . ALA A 1 174 ? 1.730 -4.565 -19.034 1.00 71.12 174 ALA A O 1
ATOM 1405 N N . ASP A 1 175 ? 0.406 -6.332 -19.403 1.00 60.62 175 ASP A N 1
ATOM 1406 C CA . ASP A 1 175 ? 1.357 -7.139 -20.196 1.00 60.62 175 ASP A CA 1
ATOM 1407 C C . ASP A 1 175 ? 0.961 -7.344 -21.664 1.00 60.62 175 ASP A C 1
ATOM 1409 O O . ASP A 1 175 ? 1.483 -8.231 -22.331 1.00 60.62 175 ASP A O 1
ATOM 1413 N N . MET A 1 176 ? 0.017 -6.564 -22.193 1.00 46.31 176 MET A N 1
ATOM 1414 C CA . MET A 1 176 ? -0.483 -6.787 -23.552 1.00 46.31 176 MET A CA 1
ATOM 1415 C C . MET A 1 176 ? -0.184 -5.623 -24.493 1.00 46.31 176 MET A C 1
ATOM 1417 O O . MET A 1 176 ? -1.098 -4.877 -24.858 1.00 46.31 176 MET A O 1
ATOM 1421 N N . ARG A 1 177 ? 1.088 -5.504 -24.894 1.00 40.62 177 ARG A N 1
ATOM 1422 C CA . ARG A 1 177 ? 1.546 -5.299 -26.284 1.00 40.62 177 ARG A CA 1
ATOM 1423 C C . ARG A 1 177 ? 3.062 -5.249 -26.358 1.00 40.62 177 ARG A C 1
ATOM 1425 O O . ARG A 1 177 ? 3.637 -4.495 -25.554 1.00 40.62 177 ARG A O 1
#

Sequence (177 aa):
MKRLITVLMIVCQCLFLIVTGCTGESGERTERKAASAQLQNEPRISFDIEDKSTGTYKQHICQLWEKTKMIIKEDAGKDLTDEQYLFLGKEVRRAWLNLHAHSCLYHQENISRGIEDTPDHKLETMIGHVLGLIDELYGWPTDEKESREDARKRLIQSDINGTIRALDNWLQSADMR

Radius of gyration: 28.48 Å; chains: 1; bounding box: 66×32×88 Å

Organism: NCBI:txid1930071

pLDDT: mean 74.49, std 22.74, range [29.88, 97.62]